Protein AF-A0A925SKY0-F1 (afdb_monomer_lite)

pLDDT: mean 77.13, std 18.74, range [43.81, 95.69]

Foldseek 3Di:
DDDDDDDDDDDPPPPPPDPPPDPDPDPQPQDPDDPVVLVCVVPFDWPDWDDDPWTWTAGPNDIATQQDADPDFWGFNHDDPQWTWIAGPVRHIHIGHD

Structure (mmCIF, N/CA/C/O backbone):
data_AF-A0A925SKY0-F1
#
_entry.id   AF-A0A925SKY0-F1
#
loop_
_atom_site.group_PDB
_atom_site.id
_atom_site.type_symbol
_atom_site.label_atom_id
_atom_site.label_alt_id
_atom_site.label_comp_id
_atom_site.label_asym_id
_atom_site.label_entity_id
_atom_site.label_seq_id
_atom_site.pdbx_PDB_ins_code
_atom_site.Cartn_x
_atom_site.Cartn_y
_atom_site.Cartn_z
_atom_site.occupancy
_atom_site.B_iso_or_equiv
_atom_site.auth_seq_id
_atom_site.auth_comp_id
_atom_site.auth_asym_id
_atom_site.auth_atom_id
_atom_site.pdbx_PDB_model_num
ATOM 1 N N . ALA A 1 1 ? 38.237 61.525 32.207 1.00 47.75 1 ALA A N 1
ATOM 2 C CA . ALA A 1 1 ? 37.799 60.214 32.729 1.00 47.75 1 ALA A CA 1
ATOM 3 C C . ALA A 1 1 ? 37.741 59.204 31.580 1.00 47.75 1 ALA A C 1
ATOM 5 O O . ALA A 1 1 ? 37.672 59.623 30.434 1.00 47.75 1 ALA A O 1
ATOM 6 N N . LEU A 1 2 ? 37.789 57.914 31.907 1.00 44.94 2 LEU A N 1
ATOM 7 C CA . LEU A 1 2 ? 37.620 56.706 31.073 1.00 44.94 2 LEU A CA 1
ATOM 8 C C . LEU A 1 2 ? 36.754 55.735 31.914 1.00 44.94 2 LEU A C 1
ATOM 10 O O . LEU A 1 2 ? 36.745 55.934 33.135 1.00 44.94 2 LEU A O 1
ATOM 14 N N . PRO A 1 3 ? 36.140 54.650 31.390 1.00 59.59 3 PRO A N 1
ATOM 15 C CA . PRO A 1 3 ? 35.831 54.215 30.009 1.00 59.59 3 PRO A CA 1
ATOM 16 C C . PRO A 1 3 ? 34.271 54.063 29.908 1.00 59.59 3 PRO A C 1
ATOM 18 O O . PRO A 1 3 ? 33.632 54.934 30.502 1.00 59.59 3 PRO A O 1
ATOM 21 N N . PRO A 1 4 ? 33.574 53.048 29.314 1.00 60.72 4 PRO A N 1
ATOM 22 C CA . PRO A 1 4 ? 33.852 51.954 28.344 1.00 60.72 4 PRO A CA 1
ATOM 23 C C . PRO A 1 4 ? 33.063 52.199 27.009 1.00 60.72 4 PRO A C 1
ATOM 25 O O . PRO A 1 4 ? 32.745 53.363 26.774 1.00 60.72 4 PRO A O 1
ATOM 28 N N . PRO A 1 5 ? 32.713 51.229 26.113 1.00 51.62 5 PRO A N 1
ATOM 29 C CA . PRO A 1 5 ? 32.980 49.783 26.057 1.00 51.62 5 PRO A CA 1
ATOM 30 C C . PRO A 1 5 ? 33.586 49.286 24.712 1.00 51.62 5 PRO A C 1
ATOM 32 O O . PRO A 1 5 ? 34.766 49.514 24.460 1.00 51.62 5 PRO A O 1
ATOM 35 N N . LYS A 1 6 ? 32.821 48.525 23.908 1.00 56.19 6 LYS A N 1
ATOM 36 C CA . LYS A 1 6 ? 33.140 47.888 22.616 1.00 56.19 6 LYS A CA 1
ATOM 37 C C . LYS A 1 6 ? 31.840 47.744 21.814 1.00 56.19 6 LYS A C 1
ATOM 39 O O . LYS A 1 6 ? 30.857 47.294 22.395 1.00 56.19 6 LYS A O 1
ATOM 44 N N . GLU A 1 7 ? 31.881 47.947 20.500 1.00 52.94 7 GLU A N 1
ATOM 45 C CA . GLU A 1 7 ? 30.930 47.318 19.572 1.00 52.94 7 GLU A CA 1
ATOM 46 C C . GLU A 1 7 ? 31.692 46.508 18.518 1.00 52.94 7 GLU A C 1
ATOM 48 O O . GLU A 1 7 ? 32.785 46.875 18.083 1.00 52.94 7 GLU A O 1
ATOM 53 N N . ALA A 1 8 ? 31.148 45.333 18.204 1.00 59.00 8 ALA A N 1
ATOM 54 C CA . ALA A 1 8 ? 31.738 44.334 17.320 1.00 59.00 8 ALA A CA 1
ATOM 55 C C . ALA A 1 8 ? 31.365 44.614 15.848 1.00 59.00 8 ALA A C 1
ATOM 57 O O . ALA A 1 8 ? 30.388 45.321 15.599 1.00 59.00 8 ALA A O 1
ATOM 58 N N . PRO A 1 9 ? 32.091 44.064 14.854 1.00 48.53 9 PRO A N 1
ATOM 59 C CA . PRO A 1 9 ? 31.752 44.271 13.448 1.00 48.53 9 PRO A CA 1
ATOM 60 C C . PRO A 1 9 ? 30.371 43.693 13.108 1.00 48.53 9 PRO A C 1
ATOM 62 O O . PRO A 1 9 ? 30.179 42.477 13.085 1.00 48.53 9 PRO A O 1
ATOM 65 N N . ALA A 1 10 ? 29.422 44.571 12.785 1.00 55.00 10 ALA A N 1
ATOM 66 C CA . ALA A 1 10 ? 28.128 44.182 12.246 1.00 55.00 10 ALA A CA 1
ATOM 67 C C . ALA A 1 10 ? 28.302 43.655 10.814 1.00 55.00 10 ALA A C 1
ATOM 69 O O . ALA A 1 10 ? 28.483 44.423 9.870 1.00 55.00 10 ALA A O 1
ATOM 70 N N . THR A 1 11 ? 28.250 42.334 10.651 1.00 55.00 11 THR A N 1
ATOM 71 C CA . THR A 1 11 ? 28.120 41.687 9.340 1.00 55.00 11 THR A CA 1
ATOM 72 C C . THR A 1 11 ? 26.633 41.615 8.988 1.00 55.00 11 THR A C 1
ATOM 74 O O . THR A 1 11 ? 25.919 40.809 9.590 1.00 55.00 11 THR A O 1
ATOM 77 N N . PRO A 1 12 ? 26.115 42.403 8.028 1.00 57.41 12 PRO A N 1
ATOM 78 C CA . PRO A 1 12 ? 24.823 42.103 7.438 1.00 57.41 12 PRO A CA 1
ATOM 79 C C . PRO A 1 12 ? 25.001 40.890 6.522 1.00 57.41 12 PRO A C 1
ATOM 81 O O . PRO A 1 12 ? 25.327 41.020 5.342 1.00 57.41 12 PRO A O 1
ATOM 84 N N . THR A 1 13 ? 24.791 39.694 7.074 1.00 47.38 13 THR A N 1
ATOM 85 C CA . THR A 1 13 ? 24.598 38.475 6.283 1.00 47.38 13 THR A CA 1
ATOM 86 C C . THR A 1 13 ? 23.311 38.637 5.483 1.00 47.38 13 THR A C 1
ATOM 88 O O . THR A 1 13 ? 22.231 38.238 5.915 1.00 47.38 13 THR A O 1
ATOM 91 N N . GLY A 1 14 ? 23.433 39.253 4.307 1.00 44.50 14 GLY A N 1
ATOM 92 C CA . GLY A 1 14 ? 22.397 39.321 3.285 1.00 44.50 14 GLY A CA 1
ATOM 93 C C . GLY A 1 14 ? 22.178 37.945 2.674 1.00 44.50 14 GLY A C 1
ATOM 94 O O . GLY A 1 14 ? 22.517 37.717 1.513 1.00 44.50 14 GLY A O 1
ATOM 95 N N . ALA A 1 15 ? 21.634 37.020 3.467 1.00 43.94 15 ALA A N 1
ATOM 96 C CA . ALA A 1 15 ? 21.125 35.752 2.986 1.00 43.94 15 ALA A CA 1
ATOM 97 C C . ALA A 1 15 ? 19.934 36.050 2.070 1.00 43.94 15 ALA A C 1
ATOM 99 O O . ALA A 1 15 ? 18.792 36.148 2.513 1.00 43.94 15 ALA A O 1
ATOM 100 N N . SER A 1 16 ? 20.226 36.222 0.781 1.00 43.81 16 SER A N 1
ATOM 101 C CA . SER A 1 16 ? 19.212 36.136 -0.259 1.00 43.81 16 SER A CA 1
ATOM 102 C C . SER A 1 16 ? 18.612 34.744 -0.151 1.00 43.81 16 SER A C 1
ATOM 104 O O . SER A 1 16 ? 19.269 33.761 -0.490 1.00 43.81 16 SER A O 1
ATOM 106 N N . THR A 1 17 ? 17.396 34.652 0.382 1.00 47.16 17 THR A N 1
ATOM 107 C CA . THR A 1 17 ? 16.634 33.408 0.397 1.00 47.16 17 THR A CA 1
ATOM 108 C C . THR A 1 17 ? 16.346 33.036 -1.046 1.00 47.16 17 THR A C 1
ATOM 110 O O . THR A 1 17 ? 15.421 33.568 -1.664 1.00 47.16 17 THR A O 1
ATOM 113 N N . THR A 1 18 ? 17.186 32.153 -1.584 1.00 51.75 18 THR A N 1
ATOM 114 C CA . THR A 1 18 ? 16.950 31.431 -2.830 1.00 51.75 18 THR A CA 1
ATOM 115 C C . THR A 1 18 ? 15.496 30.964 -2.832 1.00 51.75 18 THR A C 1
ATOM 117 O O . THR A 1 18 ? 15.082 30.374 -1.831 1.00 51.75 18 THR A O 1
ATOM 120 N N . PRO A 1 19 ? 14.705 31.206 -3.894 1.00 50.19 19 PRO A N 1
ATOM 121 C CA . PRO A 1 19 ? 13.410 30.556 -4.006 1.00 50.19 19 PRO A CA 1
ATOM 122 C C . PRO A 1 19 ? 13.668 29.051 -3.980 1.00 50.19 19 PRO A C 1
ATOM 124 O O . PRO A 1 19 ? 14.324 28.517 -4.87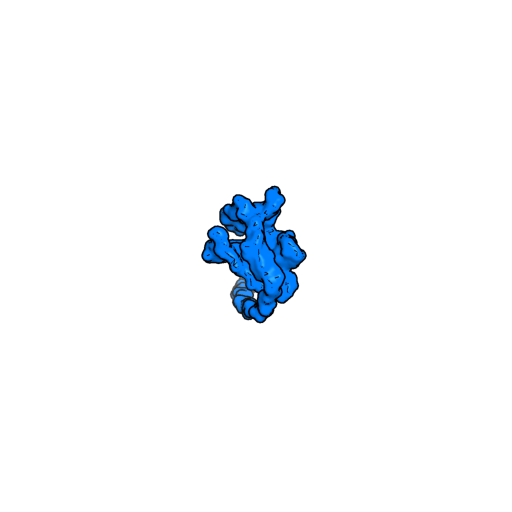7 1.00 50.19 19 PRO A O 1
ATOM 127 N N . GLU A 1 20 ? 13.228 28.398 -2.904 1.00 48.72 20 GLU A N 1
ATOM 128 C CA . GLU A 1 20 ? 13.385 26.962 -2.725 1.00 48.72 20 GLU A CA 1
ATOM 129 C C . GLU A 1 20 ? 12.744 26.289 -3.934 1.00 48.72 20 GLU A C 1
ATOM 131 O O . GLU A 1 20 ? 11.551 26.463 -4.200 1.00 48.72 20 GLU A O 1
ATOM 136 N N . ALA A 1 21 ? 13.570 25.621 -4.739 1.00 44.53 21 ALA A N 1
ATOM 137 C CA . ALA A 1 21 ? 13.120 25.059 -5.995 1.00 44.53 21 ALA A CA 1
ATOM 138 C C . ALA A 1 21 ? 12.106 23.961 -5.678 1.00 44.53 21 ALA A C 1
ATOM 140 O O . ALA A 1 21 ? 12.496 22.863 -5.280 1.00 44.53 21 ALA A O 1
ATOM 141 N N . GLN A 1 22 ? 10.814 24.267 -5.854 1.00 47.97 22 GLN A N 1
ATOM 142 C CA . GLN A 1 22 ? 9.754 23.268 -5.794 1.00 47.97 22 GLN A CA 1
ATOM 143 C C . GLN A 1 22 ? 10.196 22.090 -6.666 1.00 47.97 22 GLN A C 1
ATOM 145 O O . GLN A 1 22 ? 10.429 22.298 -7.864 1.00 47.97 22 GLN A O 1
ATOM 150 N N . PRO A 1 23 ? 10.353 20.877 -6.103 1.00 47.50 23 PRO A N 1
ATOM 151 C CA . PRO A 1 23 ? 10.697 19.725 -6.909 1.00 47.50 23 PRO A CA 1
ATOM 152 C C . PRO A 1 23 ? 9.574 19.548 -7.925 1.00 47.50 23 PRO A C 1
ATOM 154 O O . PRO A 1 23 ? 8.429 19.275 -7.558 1.00 47.50 23 PRO A O 1
ATOM 157 N N . ALA A 1 24 ? 9.898 19.772 -9.201 1.00 43.88 24 ALA A N 1
ATOM 158 C CA . ALA A 1 24 ? 8.951 19.580 -10.286 1.00 43.88 24 ALA A CA 1
ATOM 159 C C . ALA A 1 24 ? 8.363 18.168 -10.158 1.00 43.88 24 ALA A C 1
ATOM 161 O O . ALA A 1 24 ? 9.130 17.243 -9.870 1.00 43.88 24 ALA A O 1
ATOM 162 N N . PRO A 1 25 ? 7.041 17.981 -10.341 1.00 49.28 25 PRO A N 1
ATOM 163 C CA . PRO A 1 25 ? 6.421 16.674 -10.188 1.00 49.28 25 PRO A CA 1
ATOM 164 C C . PRO A 1 25 ? 7.136 15.695 -11.114 1.00 49.28 25 PRO A C 1
ATOM 166 O O . PRO A 1 25 ? 7.047 15.811 -12.339 1.00 49.28 25 PRO A O 1
ATOM 169 N N . THR A 1 26 ? 7.904 14.778 -10.518 1.00 55.06 26 THR A N 1
ATOM 170 C CA . THR A 1 26 ? 8.730 13.835 -11.265 1.00 55.06 26 THR A CA 1
ATOM 171 C C . THR A 1 26 ? 7.810 13.105 -12.234 1.00 55.06 26 THR A C 1
ATOM 173 O O . THR A 1 26 ? 6.804 12.558 -11.774 1.00 55.06 26 THR A O 1
ATOM 176 N N . PRO A 1 27 ? 8.087 13.108 -13.553 1.00 45.06 27 PRO A N 1
ATOM 177 C CA . PRO A 1 27 ? 7.190 12.487 -14.514 1.00 45.06 27 PRO A CA 1
ATOM 178 C C . PRO A 1 27 ? 6.993 11.033 -14.102 1.00 45.06 27 PRO A C 1
ATOM 180 O O . PRO A 1 27 ? 7.958 10.266 -14.060 1.00 45.06 27 PRO A O 1
ATOM 183 N N . VAL A 1 28 ? 5.751 10.686 -13.742 1.00 56.50 28 VAL A N 1
ATOM 184 C CA . VAL A 1 28 ? 5.396 9.354 -13.253 1.00 56.50 28 VAL A CA 1
ATOM 185 C C . VAL A 1 28 ? 5.749 8.379 -14.360 1.00 56.50 28 VAL A C 1
ATOM 187 O O . VAL A 1 28 ? 5.069 8.295 -15.383 1.00 56.50 28 VAL A O 1
ATOM 190 N N . ARG A 1 29 ? 6.873 7.681 -14.187 1.00 46.19 29 ARG A N 1
ATOM 191 C CA . ARG A 1 29 ? 7.352 6.725 -15.170 1.00 46.19 29 ARG A CA 1
ATOM 192 C C . ARG A 1 29 ? 6.362 5.574 -15.149 1.00 46.19 29 ARG A C 1
ATOM 194 O O . ARG A 1 29 ? 6.390 4.767 -14.226 1.00 46.19 29 ARG A O 1
ATOM 201 N N . VAL A 1 30 ? 5.481 5.523 -16.146 1.00 54.72 30 VAL A N 1
ATOM 202 C CA . VAL A 1 30 ? 4.473 4.466 -16.288 1.00 54.72 30 VAL A CA 1
ATOM 203 C C . VAL A 1 30 ? 5.184 3.169 -16.676 1.00 54.72 30 VAL A C 1
ATOM 205 O O . VAL A 1 30 ? 5.231 2.764 -17.836 1.00 54.72 30 VAL A O 1
ATOM 208 N N . VAL A 1 31 ? 5.820 2.546 -15.686 1.00 60.88 31 VAL A N 1
ATOM 209 C CA . VAL A 1 31 ? 6.355 1.193 -15.780 1.00 60.88 31 VAL A CA 1
ATOM 210 C C . VAL A 1 31 ? 5.143 0.262 -15.859 1.00 60.88 31 VAL A C 1
ATOM 212 O O . VAL A 1 31 ? 4.250 0.379 -15.016 1.00 60.88 31 VAL A O 1
ATOM 215 N N . PRO A 1 32 ? 5.060 -0.632 -16.862 1.00 60.53 32 PRO A N 1
ATOM 216 C CA . PRO A 1 32 ? 3.922 -1.533 -16.985 1.00 60.53 32 PRO A CA 1
ATOM 217 C C . PRO A 1 32 ? 3.808 -2.388 -15.712 1.00 60.53 32 PRO A C 1
ATOM 219 O O . PRO A 1 32 ? 4.813 -2.979 -15.301 1.00 60.53 32 PRO A O 1
ATOM 222 N N . PRO A 1 33 ? 2.623 -2.451 -15.075 1.00 68.25 33 PRO A N 1
ATOM 223 C CA . PRO A 1 33 ? 2.458 -3.148 -13.808 1.00 68.25 33 PRO A CA 1
ATOM 224 C C . PRO A 1 33 ? 2.758 -4.637 -13.983 1.00 68.25 33 PRO A C 1
ATOM 226 O O . PRO A 1 33 ? 2.280 -5.278 -14.923 1.00 68.25 33 PRO A O 1
ATOM 229 N N . ASN A 1 34 ? 3.530 -5.207 -13.059 1.00 81.81 34 ASN A N 1
ATOM 230 C CA . ASN A 1 34 ? 3.744 -6.646 -13.018 1.00 81.81 34 ASN A CA 1
ATOM 231 C C . ASN A 1 34 ? 2.403 -7.331 -12.710 1.00 81.81 34 ASN A C 1
ATOM 233 O O . ASN A 1 34 ? 1.782 -7.062 -11.680 1.00 81.81 34 ASN A O 1
ATOM 237 N N . ALA A 1 35 ? 1.961 -8.226 -13.596 1.00 82.75 35 ALA A N 1
ATOM 238 C CA . ALA A 1 35 ? 0.686 -8.924 -13.469 1.00 82.75 35 ALA A CA 1
ATOM 239 C C . ALA A 1 35 ? 0.583 -9.766 -12.183 1.00 82.75 35 ALA A C 1
ATOM 24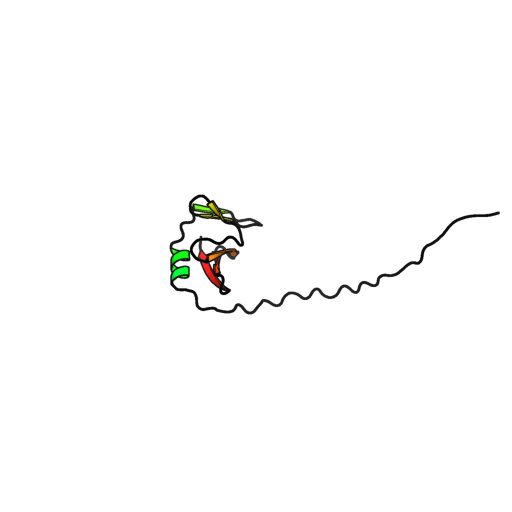1 O O . ALA A 1 35 ? -0.516 -9.904 -11.645 1.00 82.75 35 ALA A O 1
ATOM 242 N N . GLU A 1 36 ? 1.698 -10.289 -11.658 1.00 85.69 36 GLU A N 1
ATOM 243 C CA . GLU A 1 36 ? 1.707 -10.956 -10.351 1.00 85.69 36 GLU A CA 1
ATOM 244 C C . GLU A 1 36 ? 1.508 -9.963 -9.208 1.00 85.69 36 GLU A C 1
ATOM 246 O O . GLU A 1 36 ? 0.597 -10.148 -8.409 1.00 85.69 36 GLU A O 1
ATOM 251 N N . LEU A 1 37 ? 2.279 -8.870 -9.156 1.00 85.19 37 LEU A N 1
ATOM 252 C CA . LEU A 1 37 ? 2.138 -7.866 -8.092 1.00 85.19 37 LEU A CA 1
ATOM 253 C C . LEU A 1 37 ? 0.753 -7.206 -8.115 1.00 85.19 37 LEU A C 1
ATOM 255 O O . LEU A 1 37 ? 0.160 -6.992 -7.060 1.00 85.19 37 LEU A O 1
ATOM 259 N N . TYR A 1 38 ? 0.180 -6.981 -9.300 1.00 85.00 38 TYR A N 1
ATOM 260 C CA . TYR A 1 38 ? -1.200 -6.518 -9.440 1.00 85.00 38 TYR A CA 1
ATOM 261 C C . TYR A 1 38 ? -2.216 -7.520 -8.863 1.00 85.00 38 TYR A C 1
ATOM 263 O O . TYR A 1 38 ? -3.164 -7.112 -8.188 1.00 85.00 38 TYR A O 1
ATOM 271 N N . ARG A 1 39 ? -2.024 -8.834 -9.063 1.00 86.69 39 ARG A N 1
ATOM 272 C CA . ARG A 1 39 ? -2.846 -9.856 -8.390 1.00 86.69 39 ARG A CA 1
ATOM 273 C C . ARG A 1 39 ? -2.638 -9.813 -6.879 1.00 86.69 39 ARG A C 1
ATOM 275 O O . ARG A 1 39 ? -3.629 -9.709 -6.166 1.00 86.69 39 ARG A O 1
ATOM 282 N N . THR A 1 40 ? -1.390 -9.792 -6.409 1.00 88.00 40 THR A N 1
ATOM 283 C CA . THR A 1 40 ? -1.027 -9.722 -4.983 1.00 88.00 40 THR A CA 1
ATOM 284 C C . THR A 1 40 ? -1.690 -8.541 -4.279 1.00 88.00 40 THR A C 1
ATOM 286 O O . THR A 1 40 ? -2.274 -8.730 -3.218 1.00 88.00 40 THR A O 1
ATOM 289 N N . VAL A 1 41 ? -1.689 -7.346 -4.882 1.00 88.44 41 VAL A N 1
ATOM 290 C CA . VAL A 1 41 ? -2.372 -6.147 -4.356 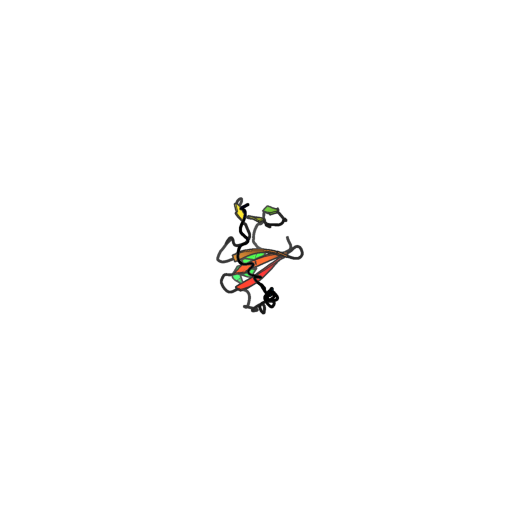1.00 88.44 41 VAL A CA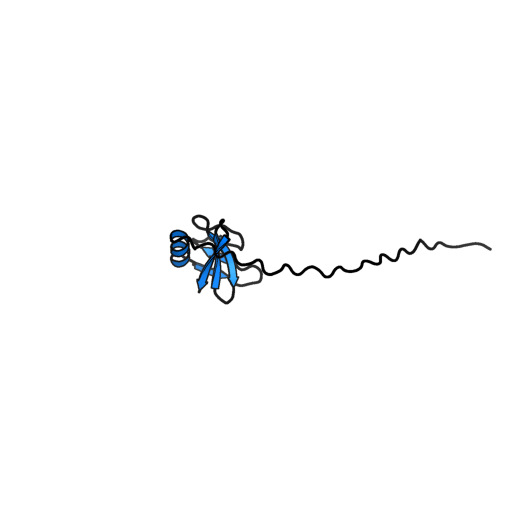 1
ATOM 291 C C . VAL A 1 41 ? -3.876 -6.376 -4.198 1.00 88.44 41 VAL A C 1
ATOM 293 O O . VAL A 1 41 ? -4.446 -5.997 -3.175 1.00 88.44 41 VAL A O 1
ATOM 296 N N . ASN A 1 42 ? -4.525 -7.021 -5.170 1.00 87.25 42 ASN A N 1
ATOM 297 C CA . ASN A 1 42 ? -5.962 -7.308 -5.127 1.00 87.25 42 ASN A CA 1
ATOM 298 C C . A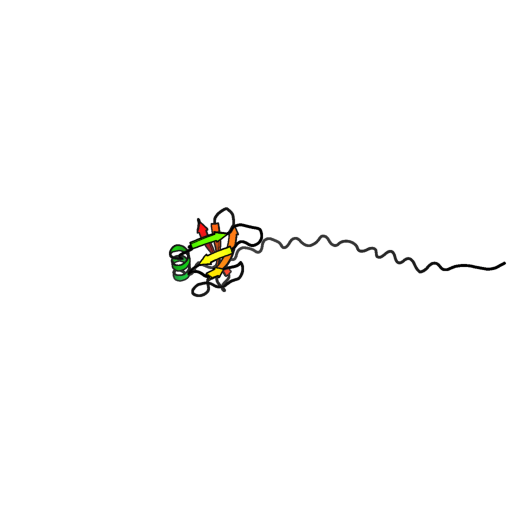SN A 1 42 ? -6.323 -8.439 -4.149 1.00 87.25 42 ASN A C 1
ATOM 300 O O . ASN A 1 42 ? -7.351 -8.359 -3.481 1.00 87.25 42 ASN A O 1
ATOM 304 N N . THR A 1 43 ? -5.474 -9.461 -4.011 1.00 88.31 43 THR A N 1
ATOM 305 C CA . THR A 1 43 ? -5.668 -10.569 -3.059 1.00 88.31 43 THR A CA 1
ATOM 306 C C . THR A 1 43 ? -5.133 -10.272 -1.658 1.00 88.31 43 THR A C 1
ATOM 308 O O . THR A 1 43 ? -5.306 -11.092 -0.758 1.00 88.31 43 THR A O 1
ATOM 311 N N . LEU A 1 44 ? -4.471 -9.127 -1.446 1.00 88.25 44 LEU A N 1
ATOM 312 C CA . LEU A 1 44 ? -3.844 -8.796 -0.170 1.00 88.25 44 LEU A CA 1
ATOM 313 C C . LEU A 1 44 ? -4.897 -8.745 0.944 1.00 88.25 44 LEU A C 1
ATOM 315 O O . LEU A 1 44 ? -5.852 -7.966 0.874 1.00 88.25 44 LEU A O 1
ATOM 319 N N . VAL A 1 45 ? -4.720 -9.551 1.989 1.00 89.94 45 VAL A N 1
ATOM 320 C CA . VAL A 1 45 ? -5.592 -9.499 3.166 1.00 89.94 45 VAL A CA 1
ATOM 321 C C . VAL A 1 45 ? -5.094 -8.390 4.084 1.00 89.94 45 VAL A C 1
ATOM 323 O O . VAL A 1 45 ? -3.996 -8.476 4.639 1.00 89.94 45 VAL A O 1
ATOM 326 N N . ILE A 1 46 ? -5.908 -7.346 4.225 1.00 90.75 46 ILE A N 1
ATOM 327 C CA . ILE A 1 46 ? -5.656 -6.196 5.091 1.00 90.75 46 ILE A CA 1
ATOM 328 C C . ILE A 1 46 ? -6.726 -6.218 6.175 1.00 90.75 46 ILE A C 1
ATOM 330 O O . ILE A 1 46 ? -7.916 -6.154 5.883 1.00 90.75 46 ILE A O 1
ATOM 334 N N . SER A 1 47 ? -6.295 -6.377 7.421 1.00 92.06 47 SER A N 1
ATOM 335 C CA . SER A 1 47 ? -7.176 -6.540 8.581 1.00 92.06 47 SER A CA 1
ATOM 336 C C . SER A 1 47 ? -7.616 -5.205 9.181 1.00 92.06 47 SER A C 1
ATOM 338 O O . SER A 1 47 ? -8.639 -5.154 9.853 1.00 92.06 47 SER A O 1
ATOM 340 N N . ALA A 1 48 ? -6.837 -4.143 8.969 1.00 92.00 48 ALA A N 1
ATOM 341 C CA . ALA A 1 48 ? -7.157 -2.782 9.384 1.00 92.00 48 ALA A CA 1
ATOM 342 C C . ALA A 1 48 ? -6.354 -1.770 8.556 1.00 92.00 48 ALA A C 1
ATOM 344 O O . ALA A 1 48 ? -5.232 -2.060 8.134 1.00 92.00 48 ALA A O 1
ATOM 345 N N . VAL A 1 49 ? -6.901 -0.567 8.391 1.00 92.94 49 VAL A N 1
ATOM 346 C CA . VAL A 1 49 ? -6.200 0.605 7.855 1.00 92.94 49 VAL A CA 1
ATOM 347 C C . VAL A 1 49 ? -6.279 1.706 8.908 1.00 92.94 49 VAL A C 1
ATOM 349 O O . VAL A 1 49 ? -7.353 1.983 9.436 1.00 92.94 49 VAL A O 1
ATOM 352 N N . LEU A 1 50 ? -5.136 2.302 9.236 1.00 92.62 50 LEU A N 1
ATOM 353 C CA . LEU A 1 50 ? -4.992 3.372 10.215 1.00 92.62 50 LEU A CA 1
ATOM 354 C C . LEU A 1 50 ? -4.575 4.651 9.468 1.00 92.62 50 LEU A C 1
ATOM 356 O O . LEU A 1 50 ? -3.375 4.872 9.270 1.00 92.62 50 LEU A O 1
ATOM 360 N N . PRO A 1 51 ? -5.538 5.472 9.006 1.00 87.31 51 PRO A N 1
ATOM 361 C CA . PRO A 1 51 ? -5.240 6.775 8.422 1.00 87.31 51 PRO A CA 1
ATOM 362 C C . PRO A 1 51 ? -4.726 7.754 9.493 1.00 87.31 51 PRO A C 1
ATOM 364 O O . PRO A 1 51 ? -5.099 7.670 10.662 1.00 87.31 51 PRO A O 1
ATOM 367 N N . GLY A 1 52 ? -3.866 8.683 9.081 1.00 88.75 52 GLY A N 1
ATOM 368 C CA . GLY A 1 52 ? -3.217 9.692 9.926 1.00 88.75 52 GLY A CA 1
ATOM 369 C C . GLY A 1 52 ? -1.969 10.245 9.231 1.00 88.75 52 GLY A C 1
ATOM 370 O O . GLY A 1 52 ? -1.670 9.823 8.114 1.00 88.75 52 GLY A O 1
ATOM 371 N N . ASP A 1 53 ? -1.218 11.135 9.890 1.00 87.56 53 ASP A N 1
ATOM 372 C CA . ASP A 1 53 ? -0.010 11.772 9.320 1.00 87.56 53 ASP A CA 1
ATOM 373 C C . ASP A 1 53 ? 1.060 10.759 8.880 1.00 87.56 53 ASP A C 1
ATOM 375 O O . ASP A 1 53 ? 1.798 10.976 7.922 1.00 87.56 53 ASP A O 1
ATOM 379 N N . GLN A 1 54 ? 1.117 9.620 9.573 1.00 91.25 54 GLN A N 1
ATOM 380 C CA . GLN A 1 54 ? 1.881 8.439 9.179 1.00 91.25 54 GLN A CA 1
ATOM 381 C C . GLN A 1 54 ? 0.895 7.282 8.964 1.00 91.25 54 GLN A C 1
ATOM 383 O O . GLN A 1 54 ? 0.567 6.567 9.927 1.00 91.25 54 GLN A O 1
ATOM 388 N N . PRO A 1 55 ? 0.369 7.113 7.734 1.00 93.44 55 PRO A N 1
ATOM 389 C CA . PRO A 1 55 ? -0.614 6.084 7.455 1.00 93.44 55 PRO A CA 1
ATOM 390 C C . PRO A 1 55 ? 0.013 4.701 7.623 1.00 93.44 55 PRO A C 1
ATOM 392 O O . PRO A 1 55 ? 1.163 4.459 7.251 1.00 93.44 55 PRO A O 1
ATOM 395 N N . ARG A 1 56 ? -0.756 3.782 8.204 1.00 95.19 56 ARG A N 1
ATOM 396 C CA . ARG A 1 56 ? -0.332 2.408 8.502 1.00 95.19 56 ARG A CA 1
ATOM 397 C C . ARG A 1 56 ? -1.437 1.433 8.129 1.00 95.19 56 ARG A C 1
ATOM 399 O O . ARG A 1 56 ? -2.615 1.781 8.158 1.00 95.19 56 ARG A O 1
ATOM 406 N N . LEU A 1 57 ? -1.074 0.197 7.819 1.00 94.12 57 LEU A N 1
ATOM 407 C CA . LEU A 1 57 ? -2.032 -0.889 7.607 1.00 94.12 57 LEU A CA 1
ATOM 408 C C . LEU A 1 57 ? -1.645 -2.111 8.435 1.00 94.12 57 LEU A C 1
ATOM 410 O O . LEU A 1 57 ? -0.485 -2.273 8.811 1.00 94.12 57 LEU A O 1
ATOM 414 N N . MET A 1 58 ? -2.613 -2.978 8.724 1.00 93.94 58 MET A N 1
ATOM 415 C CA . MET A 1 58 ? -2.363 -4.256 9.382 1.00 93.94 58 MET A CA 1
ATOM 416 C C . MET A 1 58 ? -2.531 -5.399 8.383 1.00 93.94 58 MET A C 1
ATOM 418 O O . MET A 1 58 ? -3.624 -5.625 7.864 1.00 93.94 58 MET A O 1
ATOM 422 N N . HIS A 1 59 ? -1.453 -6.134 8.129 1.00 92.12 59 HIS A N 1
ATOM 423 C CA . HIS A 1 59 ? -1.399 -7.250 7.188 1.00 92.12 59 HIS A CA 1
ATOM 424 C C . HIS A 1 59 ? -0.814 -8.479 7.889 1.00 92.12 59 HIS A C 1
ATOM 426 O O . HIS A 1 59 ? 0.242 -8.395 8.516 1.00 92.12 59 HIS A O 1
ATOM 432 N N . LYS A 1 60 ? -1.517 -9.620 7.830 1.00 90.44 60 LYS A N 1
ATOM 433 C CA . LYS A 1 60 ? -1.127 -10.880 8.507 1.00 90.44 60 LYS A CA 1
ATOM 434 C C . LYS A 1 60 ? -0.737 -10.686 9.991 1.00 90.44 60 LYS A C 1
ATOM 436 O O . LYS A 1 60 ? 0.222 -11.277 10.478 1.00 90.44 60 LYS A O 1
ATOM 441 N N . GLY A 1 61 ? -1.468 -9.822 10.704 1.00 90.81 61 GLY A N 1
ATOM 442 C CA . GLY A 1 61 ? -1.227 -9.503 12.121 1.00 90.81 61 GLY A CA 1
ATOM 443 C C . GLY A 1 61 ? -0.004 -8.615 12.403 1.00 90.81 61 GLY A C 1
ATOM 444 O O . GLY A 1 61 ? 0.335 -8.413 13.565 1.00 90.81 61 GLY A O 1
ATOM 445 N N . ARG A 1 62 ? 0.661 -8.076 11.373 1.00 93.12 62 ARG A N 1
ATOM 446 C CA . ARG A 1 62 ? 1.780 -7.129 11.496 1.00 93.12 62 ARG A CA 1
ATOM 447 C C . ARG A 1 62 ? 1.353 -5.734 11.058 1.00 93.12 62 ARG A C 1
ATOM 449 O O . ARG A 1 62 ? 0.591 -5.596 10.102 1.00 93.12 62 ARG A O 1
ATOM 456 N N . ILE A 1 63 ? 1.866 -4.713 11.738 1.00 94.00 63 ILE A N 1
ATOM 457 C CA . ILE A 1 63 ? 1.733 -3.318 11.310 1.00 94.00 63 ILE A CA 1
ATOM 458 C C . ILE A 1 63 ? 2.772 -3.061 10.215 1.00 94.00 63 ILE A C 1
ATOM 460 O O . ILE A 1 63 ? 3.944 -3.374 10.402 1.00 94.00 63 ILE A O 1
ATOM 464 N N . VAL A 1 64 ? 2.320 -2.496 9.099 1.00 94.94 64 VAL A N 1
ATOM 465 C CA . VAL A 1 64 ? 3.121 -2.080 7.943 1.00 94.94 64 VAL A CA 1
ATOM 466 C C . VAL A 1 64 ? 3.023 -0.558 7.838 1.00 94.94 64 VAL A C 1
ATOM 468 O O . VAL A 1 64 ? 1.923 0.004 7.890 1.00 94.94 64 VAL A O 1
ATOM 471 N N . GLN A 1 65 ? 4.169 0.103 7.728 1.00 95.69 65 GLN A N 1
ATOM 472 C CA . GLN A 1 65 ? 4.335 1.554 7.647 1.00 95.69 65 GLN A CA 1
ATOM 473 C C . GLN A 1 65 ? 4.729 1.980 6.226 1.00 95.69 65 GLN A C 1
ATOM 475 O O . GLN A 1 65 ? 5.051 1.148 5.377 1.00 95.69 65 GLN A O 1
ATOM 480 N N . VAL A 1 66 ? 4.684 3.282 5.938 1.00 94.75 66 VAL A N 1
ATOM 481 C CA . VAL A 1 66 ? 5.144 3.802 4.641 1.00 94.75 66 VAL A CA 1
ATOM 482 C C . VAL A 1 66 ? 6.633 3.493 4.456 1.00 94.75 66 VAL A C 1
ATOM 484 O O . VAL A 1 66 ? 7.445 3.795 5.326 1.00 94.75 66 VAL A O 1
ATOM 487 N N . GLY A 1 67 ? 6.983 2.891 3.320 1.00 93.62 67 GLY A N 1
ATOM 488 C CA . GLY A 1 67 ? 8.328 2.405 3.004 1.00 93.62 67 GLY A CA 1
ATOM 489 C C . GLY A 1 67 ? 8.569 0.926 3.334 1.00 93.62 67 GLY A C 1
ATOM 490 O O . GLY A 1 67 ? 9.524 0.350 2.810 1.00 93.62 67 GLY A O 1
ATOM 491 N N . ASP A 1 68 ? 7.704 0.277 4.121 1.00 94.31 68 ASP A N 1
ATOM 492 C CA . ASP A 1 68 ? 7.842 -1.153 4.415 1.00 94.31 68 ASP A CA 1
ATOM 493 C C . ASP A 1 68 ? 7.521 -2.013 3.184 1.00 94.31 68 ASP A C 1
ATOM 495 O O . ASP A 1 68 ? 6.559 -1.770 2.449 1.00 94.31 68 ASP A O 1
ATOM 499 N N . THR A 1 69 ? 8.316 -3.068 2.987 1.00 92.81 69 THR A N 1
ATOM 500 C CA . THR A 1 69 ? 8.088 -4.080 1.944 1.00 92.81 69 THR A CA 1
ATOM 501 C C . THR A 1 69 ? 7.189 -5.202 2.475 1.00 92.81 69 THR A C 1
ATOM 503 O O . THR A 1 69 ? 7.463 -5.793 3.519 1.00 92.81 69 THR A O 1
ATOM 506 N N . LEU A 1 70 ? 6.117 -5.495 1.740 1.00 89.12 70 LEU A N 1
ATOM 507 C CA . LEU A 1 70 ? 5.189 -6.606 1.930 1.00 89.12 70 LEU A CA 1
ATOM 508 C C . LEU A 1 70 ? 5.611 -7.808 1.059 1.00 89.12 70 LEU A C 1
ATOM 510 O O . LEU A 1 70 ? 6.793 -8.083 0.874 1.00 89.12 70 LEU A O 1
ATOM 514 N N . GLU A 1 71 ? 4.641 -8.569 0.549 1.00 83.75 71 GLU A N 1
ATOM 515 C CA . GLU A 1 71 ? 4.875 -9.790 -0.221 1.00 83.75 71 GLU A CA 1
ATOM 516 C C . GLU A 1 71 ? 5.555 -9.512 -1.574 1.00 83.75 71 GLU A C 1
ATOM 518 O O . GLU A 1 71 ? 5.166 -8.612 -2.324 1.00 83.75 71 GLU A O 1
ATOM 523 N N . GLY A 1 72 ? 6.572 -10.319 -1.894 1.00 82.00 72 GLY A N 1
ATOM 524 C CA . GLY A 1 72 ? 7.393 -10.160 -3.093 1.00 82.00 72 GLY A CA 1
ATOM 525 C C . GLY A 1 72 ? 8.288 -8.923 -3.010 1.00 82.00 72 GLY A C 1
ATOM 526 O O . GLY A 1 72 ? 9.295 -8.925 -2.307 1.00 82.00 72 GLY A O 1
ATOM 527 N N . GLU A 1 73 ? 7.918 -7.879 -3.749 1.00 88.75 73 GLU A N 1
ATOM 528 C CA . GLU A 1 73 ? 8.637 -6.596 -3.818 1.00 88.75 73 GLU A CA 1
ATOM 529 C C . GLU A 1 73 ? 7.696 -5.390 -3.670 1.00 88.75 73 GLU A C 1
ATOM 531 O O . GLU A 1 73 ? 8.054 -4.268 -4.032 1.00 88.75 73 GLU A O 1
ATOM 536 N N . LEU A 1 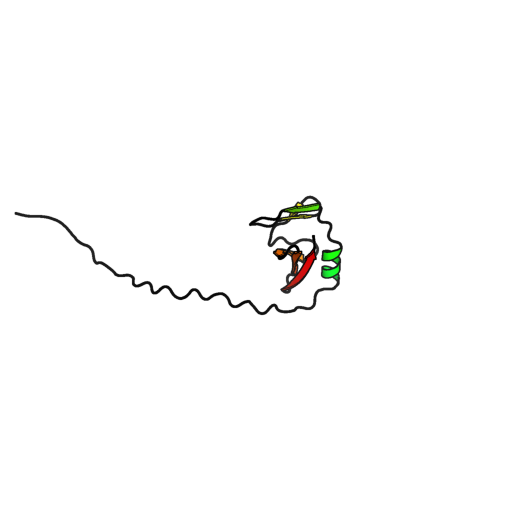74 ? 6.476 -5.623 -3.175 1.00 91.31 74 LEU A N 1
ATOM 537 C CA . LEU A 1 74 ? 5.454 -4.597 -3.009 1.00 91.31 74 LEU A CA 1
ATOM 538 C C . LEU A 1 74 ? 5.761 -3.739 -1.774 1.00 91.31 74 LEU A C 1
ATOM 540 O O . LEU A 1 74 ? 5.846 -4.265 -0.674 1.00 91.31 74 LEU A O 1
ATOM 544 N N . ILE A 1 75 ? 5.895 -2.430 -1.932 1.00 94.38 75 ILE A N 1
ATOM 545 C CA . ILE A 1 75 ? 6.230 -1.463 -0.880 1.00 94.38 75 ILE A CA 1
ATOM 546 C C . ILE A 1 75 ? 4.995 -0.612 -0.595 1.00 94.38 75 ILE A C 1
ATOM 548 O O . ILE A 1 75 ? 4.392 -0.089 -1.532 1.00 94.38 75 ILE A O 1
ATOM 552 N N . PHE A 1 76 ? 4.611 -0.430 0.671 1.00 94.81 76 PHE A N 1
ATOM 553 C CA . PHE A 1 76 ? 3.516 0.485 1.006 1.00 94.81 76 PHE A CA 1
ATOM 554 C C . PHE A 1 76 ? 3.971 1.935 0.815 1.00 94.81 76 PHE A C 1
ATOM 556 O O . PHE A 1 76 ? 4.876 2.402 1.502 1.00 94.81 76 PHE A O 1
ATOM 563 N N . ALA A 1 77 ? 3.349 2.656 -0.117 1.00 93.75 77 ALA A N 1
ATOM 564 C CA . ALA A 1 77 ? 3.650 4.062 -0.388 1.00 93.75 77 ALA A CA 1
ATOM 565 C C . ALA A 1 77 ? 2.748 5.025 0.408 1.00 93.75 77 ALA A C 1
ATOM 567 O O . ALA A 1 77 ? 3.063 6.207 0.511 1.00 93.75 77 ALA A O 1
ATOM 568 N N . GLY A 1 78 ? 1.656 4.525 0.997 1.00 94.00 78 GLY A N 1
ATOM 569 C CA . GLY A 1 78 ? 0.754 5.291 1.855 1.00 94.00 78 GLY A CA 1
ATOM 570 C C . GLY A 1 78 ? -0.688 5.280 1.359 1.00 94.00 78 GLY A C 1
ATOM 571 O O . GLY A 1 78 ? -1.142 4.328 0.724 1.00 94.00 78 GLY A O 1
ATOM 572 N N . ILE A 1 79 ? -1.426 6.339 1.688 1.00 92.94 79 ILE A N 1
ATOM 573 C CA . ILE A 1 79 ? -2.847 6.483 1.360 1.00 92.94 79 ILE A CA 1
ATOM 574 C C . ILE A 1 79 ? -3.047 7.783 0.586 1.00 92.94 79 ILE A C 1
ATOM 576 O O . ILE A 1 79 ? -2.614 8.838 1.042 1.00 92.94 79 ILE A O 1
ATOM 580 N N . GLN A 1 80 ? -3.733 7.709 -0.552 1.00 91.00 80 GLN A N 1
ATOM 581 C CA . GLN A 1 80 ? -4.066 8.854 -1.396 1.00 91.00 80 GLN A CA 1
ATOM 582 C C . GLN A 1 80 ? -5.516 8.727 -1.876 1.00 91.00 80 GLN A C 1
ATOM 584 O O . GLN A 1 80 ? -5.900 7.687 -2.405 1.00 91.00 80 GLN A O 1
ATOM 589 N N . ASP A 1 81 ? -6.337 9.758 -1.665 1.00 87.81 81 ASP A N 1
ATOM 590 C CA . ASP A 1 81 ? -7.736 9.826 -2.128 1.00 87.81 81 ASP A CA 1
ATOM 591 C C . ASP A 1 81 ? -8.600 8.594 -1.768 1.00 87.81 81 ASP A C 1
ATOM 593 O O . ASP A 1 81 ? -9.382 8.093 -2.577 1.00 87.81 81 ASP A O 1
ATOM 597 N N . GLY A 1 82 ? -8.432 8.058 -0.551 1.00 87.38 82 GLY A N 1
ATOM 598 C CA . GLY A 1 82 ? -9.138 6.848 -0.096 1.00 87.38 82 GLY A CA 1
ATOM 599 C C . GLY A 1 82 ? -8.656 5.548 -0.758 1.00 87.38 82 GLY A C 1
ATOM 600 O O . GLY A 1 82 ? -9.352 4.534 -0.737 1.00 87.38 82 GLY A O 1
ATOM 601 N N . GLN A 1 83 ? -7.468 5.559 -1.360 1.00 91.88 83 GLN A N 1
ATOM 602 C CA . GLN A 1 83 ? -6.827 4.401 -1.974 1.00 91.88 83 GLN A CA 1
ATOM 603 C C . GLN A 1 83 ? -5.501 4.114 -1.275 1.00 91.88 83 GLN A C 1
ATOM 605 O O . GLN A 1 83 ? -4.718 5.020 -0.992 1.00 91.88 83 GLN A O 1
ATOM 610 N N . LEU A 1 84 ? -5.233 2.838 -1.020 1.00 92.25 84 LEU A N 1
ATOM 611 C CA . LEU A 1 84 ? -3.908 2.361 -0.659 1.00 92.25 84 LEU A CA 1
ATOM 612 C C . LEU A 1 84 ? -3.027 2.429 -1.900 1.00 92.25 84 LEU A C 1
ATOM 614 O O . LEU A 1 84 ? -3.389 1.888 -2.951 1.00 92.25 84 LEU A O 1
ATOM 618 N N . VAL A 1 85 ? -1.878 3.074 -1.757 1.00 93.56 85 VAL A N 1
ATOM 619 C CA . VAL A 1 85 ? -0.863 3.184 -2.797 1.00 93.56 85 VAL A CA 1
ATOM 620 C C . VAL A 1 85 ? 0.283 2.251 -2.438 1.00 93.56 85 VAL A C 1
ATOM 622 O O . VAL A 1 85 ? 0.796 2.261 -1.315 1.00 93.56 85 VAL A O 1
ATOM 625 N N . PHE A 1 86 ? 0.694 1.447 -3.406 1.00 93.56 86 PHE A N 1
ATOM 626 C CA . PHE A 1 86 ? 1.841 0.565 -3.307 1.00 93.56 86 PHE A CA 1
ATOM 627 C C . PHE A 1 86 ? 2.762 0.795 -4.497 1.00 93.56 86 PHE A C 1
ATOM 629 O O . PHE A 1 86 ? 2.290 0.959 -5.618 1.00 93.56 86 PHE A O 1
ATOM 636 N N . ASN A 1 87 ? 4.068 0.739 -4.271 1.00 93.69 87 ASN A N 1
ATOM 637 C CA . ASN A 1 87 ? 5.069 0.795 -5.333 1.00 93.69 87 ASN A CA 1
ATOM 638 C C . ASN A 1 87 ? 5.812 -0.540 -5.401 1.00 93.69 87 ASN A C 1
ATOM 640 O O . ASN A 1 87 ? 5.910 -1.232 -4.394 1.00 93.69 87 ASN A O 1
ATOM 644 N N . ASP A 1 88 ? 6.386 -0.899 -6.545 1.00 90.88 88 ASP A N 1
ATOM 645 C CA . ASP A 1 88 ? 7.447 -1.912 -6.579 1.00 90.88 88 ASP A CA 1
ATOM 646 C C . ASP A 1 88 ? 8.842 -1.275 -6.641 1.00 90.88 88 ASP A C 1
ATOM 648 O O . ASP A 1 88 ? 9.008 -0.072 -6.867 1.00 90.88 88 ASP A O 1
ATOM 652 N N . ARG A 1 89 ? 9.879 -2.100 -6.475 1.00 86.31 89 ARG A N 1
ATOM 653 C CA . ARG A 1 89 ? 11.287 -1.679 -6.588 1.00 86.31 89 ARG A CA 1
ATOM 654 C C . ARG A 1 89 ? 11.688 -1.149 -7.971 1.00 86.31 89 ARG A C 1
ATOM 656 O O . ARG A 1 89 ? 12.771 -0.585 -8.111 1.00 86.31 89 ARG A O 1
ATOM 663 N N . ARG A 1 90 ? 10.846 -1.323 -8.993 1.00 86.31 90 ARG A N 1
ATOM 664 C CA . ARG A 1 90 ? 11.058 -0.830 -10.363 1.00 86.31 90 ARG A CA 1
ATOM 665 C C . ARG A 1 90 ? 10.385 0.529 -10.588 1.00 86.31 90 ARG A C 1
ATOM 667 O O . ARG A 1 90 ? 10.618 1.141 -11.631 1.00 86.31 90 ARG A O 1
ATOM 674 N N . GLY A 1 91 ? 9.593 1.001 -9.622 1.00 85.19 91 GLY A N 1
ATOM 675 C CA . GLY A 1 91 ? 8.848 2.255 -9.667 1.00 85.19 91 GLY A CA 1
ATOM 676 C C . GLY A 1 91 ? 7.459 2.147 -10.301 1.00 85.19 91 GLY A C 1
ATOM 677 O O . GLY A 1 91 ? 6.876 3.183 -10.609 1.00 85.19 91 GLY A O 1
ATOM 678 N N . ALA A 1 92 ? 6.921 0.940 -10.519 1.00 89.25 92 ALA A N 1
ATOM 679 C CA . ALA A 1 92 ? 5.521 0.800 -10.919 1.00 89.25 92 ALA A CA 1
ATOM 680 C C . ALA A 1 92 ? 4.604 1.057 -9.715 1.00 89.25 92 ALA A C 1
ATOM 682 O O . ALA A 1 92 ? 4.902 0.615 -8.604 1.00 89.25 92 ALA A O 1
ATOM 683 N N . ILE A 1 93 ? 3.490 1.753 -9.950 1.00 90.56 93 ILE A N 1
ATOM 684 C CA . ILE A 1 93 ? 2.513 2.130 -8.923 1.00 90.56 93 ILE A CA 1
ATOM 685 C C . ILE A 1 93 ? 1.269 1.248 -9.064 1.00 90.56 93 ILE A C 1
ATOM 687 O O . ILE A 1 93 ? 0.726 1.083 -10.157 1.00 90.56 93 ILE A O 1
ATOM 691 N N . TYR A 1 94 ? 0.798 0.716 -7.943 1.00 90.44 94 TYR A N 1
ATOM 692 C CA . TYR A 1 94 ? -0.390 -0.116 -7.817 1.00 90.44 94 TYR A CA 1
ATOM 693 C C . TYR A 1 94 ? -1.321 0.531 -6.790 1.00 90.44 94 TYR A C 1
ATOM 695 O O . TYR A 1 94 ? -0.906 0.831 -5.671 1.00 90.44 94 TYR A O 1
ATOM 703 N N . VAL A 1 95 ? -2.586 0.738 -7.154 1.00 90.94 95 VAL A N 1
ATOM 704 C CA . VAL A 1 95 ? -3.586 1.366 -6.278 1.00 90.94 95 VAL A CA 1
ATOM 705 C C . VAL A 1 95 ? -4.750 0.425 -6.004 1.00 90.94 95 VAL A C 1
ATOM 707 O O . VAL A 1 95 ? -5.167 -0.339 -6.878 1.00 90.94 95 VAL A O 1
ATOM 710 N N . ARG A 1 96 ? -5.288 0.486 -4.785 1.00 88.69 96 ARG A N 1
ATOM 711 C CA . ARG A 1 96 ? -6.460 -0.289 -4.362 1.00 88.69 96 ARG A CA 1
ATOM 712 C C . ARG A 1 96 ? -7.313 0.511 -3.382 1.00 88.69 96 ARG A C 1
ATOM 714 O O . ARG A 1 96 ? -6.798 1.020 -2.394 1.00 88.69 96 ARG A O 1
ATOM 721 N N . ARG A 1 97 ? -8.625 0.574 -3.616 1.00 86.25 97 ARG A N 1
ATOM 722 C CA . ARG A 1 97 ? -9.592 1.078 -2.622 1.00 86.25 97 ARG A CA 1
ATOM 723 C C . ARG A 1 97 ? -9.643 0.142 -1.410 1.00 86.25 97 ARG A C 1
ATOM 725 O O . ARG A 1 97 ? -9.618 -1.079 -1.598 1.00 86.25 97 ARG A O 1
ATOM 732 N N . TYR A 1 98 ? -9.698 0.719 -0.212 1.00 75.75 98 TYR A N 1
ATOM 733 C CA . TYR A 1 98 ? -9.856 0.006 1.062 1.00 75.75 98 TYR A CA 1
ATOM 734 C C . TYR A 1 98 ? -11.223 0.267 1.697 1.00 75.75 98 TYR A C 1
ATOM 736 O O . TYR A 1 98 ? -11.891 1.230 1.260 1.00 75.75 98 TYR A O 1
#

Radius of gyration: 24.8 Å; chains: 1; bounding box: 48×71×50 Å

Secondary structure (DSSP, 8-state):
------------------------------PPPPHHHHHHHHH--EEEEE-SSS-EEEETTEEEETT-B-STTEEEEEEETTEEEEEETT--EEEEE-

Sequence (98 aa):
ALPPPKEAPATPTGASTTPEAQPAPTPVRVVPPNAELYRTVNTLVISAVLPGDQPRLMHKGRIVQVGDTLEGELIFAGIQDGQLVFNDRRGAIYVRRY